Protein AF-A0A529N670-F1 (afdb_monomer_lite)

Structure (mmCIF, N/CA/C/O backbone):
data_AF-A0A529N670-F1
#
_entry.id   AF-A0A529N670-F1
#
loop_
_atom_site.group_PDB
_atom_site.id
_atom_site.type_symbol
_atom_site.label_atom_id
_atom_site.label_alt_id
_atom_site.label_comp_id
_atom_site.label_asym_id
_atom_site.label_entity_id
_atom_site.label_seq_id
_atom_site.pdbx_PDB_ins_code
_atom_site.Cartn_x
_atom_site.Cartn_y
_atom_site.Cartn_z
_atom_site.occupancy
_atom_site.B_iso_or_equiv
_atom_site.auth_seq_id
_atom_site.auth_comp_id
_atom_site.auth_asym_id
_atom_site.auth_atom_id
_atom_site.pdbx_PDB_model_num
ATOM 1 N N . ALA A 1 1 ? 10.830 2.958 6.780 1.00 83.75 1 ALA A N 1
ATOM 2 C CA . ALA A 1 1 ? 10.618 1.764 5.929 1.00 83.75 1 ALA A CA 1
ATOM 3 C C . ALA A 1 1 ? 9.651 2.024 4.765 1.00 83.75 1 ALA A C 1
ATOM 5 O O . ALA A 1 1 ? 10.078 1.874 3.632 1.00 83.75 1 ALA A O 1
ATOM 6 N N . LYS A 1 2 ? 8.398 2.463 4.992 1.00 88.44 2 LYS A N 1
ATOM 7 C CA . LYS A 1 2 ? 7.402 2.667 3.911 1.00 88.44 2 LYS A CA 1
ATOM 8 C C . LYS A 1 2 ? 7.858 3.590 2.766 1.00 88.44 2 LYS A C 1
ATOM 10 O O . LYS A 1 2 ? 7.723 3.218 1.611 1.00 88.44 2 LYS A O 1
ATOM 15 N N . ALA A 1 3 ? 8.493 4.721 3.074 1.00 92.06 3 ALA A N 1
ATOM 16 C CA . ALA A 1 3 ? 9.021 5.622 2.040 1.00 92.06 3 ALA A CA 1
ATOM 17 C C . ALA A 1 3 ? 10.079 4.956 1.134 1.00 92.06 3 ALA A C 1
ATOM 19 O O . ALA A 1 3 ? 10.105 5.186 -0.072 1.00 92.06 3 ALA A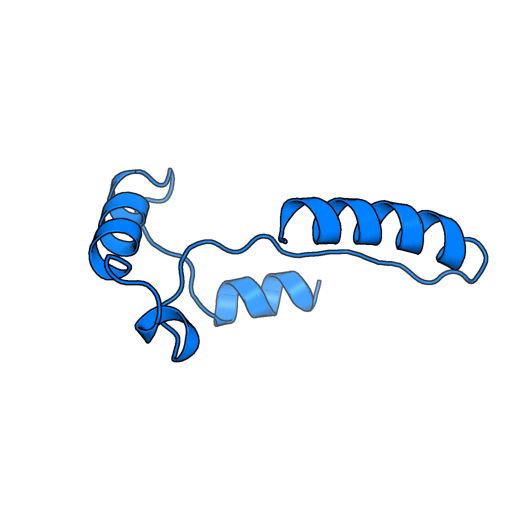 O 1
ATOM 20 N N . ALA A 1 4 ? 10.929 4.093 1.706 1.00 92.81 4 ALA A N 1
ATOM 21 C CA . ALA A 1 4 ? 11.907 3.332 0.933 1.00 92.81 4 ALA A CA 1
ATOM 22 C C . ALA A 1 4 ? 11.219 2.293 0.033 1.00 92.81 4 ALA A C 1
ATOM 24 O O . ALA A 1 4 ? 11.600 2.158 -1.122 1.00 92.81 4 ALA A O 1
ATOM 25 N N . LEU A 1 5 ? 10.161 1.631 0.520 1.00 92.88 5 LEU A N 1
ATOM 26 C CA . LEU A 1 5 ? 9.357 0.700 -0.278 1.00 92.88 5 LEU A CA 1
ATOM 27 C C . LEU A 1 5 ? 8.725 1.390 -1.497 1.00 92.88 5 LEU A C 1
ATOM 29 O O . LEU A 1 5 ? 8.811 0.869 -2.603 1.00 92.88 5 LEU A O 1
ATOM 33 N N . GLU A 1 6 ? 8.134 2.573 -1.325 1.00 93.06 6 GLU A N 1
ATOM 34 C CA . GLU A 1 6 ? 7.542 3.328 -2.441 1.00 93.06 6 GLU A CA 1
ATOM 35 C C . GLU A 1 6 ? 8.586 3.753 -3.479 1.00 93.06 6 GLU A C 1
ATOM 37 O O . GLU A 1 6 ? 8.311 3.754 -4.680 1.00 93.06 6 GLU A O 1
ATOM 42 N N . ALA A 1 7 ? 9.800 4.089 -3.034 1.00 94.88 7 ALA A N 1
ATOM 43 C CA . ALA A 1 7 ? 10.914 4.316 -3.943 1.00 94.88 7 ALA A CA 1
ATOM 44 C C . ALA A 1 7 ? 11.283 3.030 -4.694 1.00 94.88 7 ALA A C 1
ATOM 46 O O . ALA A 1 7 ? 11.377 3.056 -5.920 1.00 94.88 7 ALA A O 1
ATOM 47 N N . SER A 1 8 ? 11.416 1.900 -3.993 1.00 95.56 8 SER A N 1
ATOM 48 C CA . SER A 1 8 ? 11.708 0.601 -4.606 1.00 95.56 8 SER A CA 1
ATOM 49 C C . SER A 1 8 ? 10.667 0.197 -5.650 1.00 95.56 8 SER A C 1
ATOM 51 O O . SER A 1 8 ? 11.056 -0.288 -6.703 1.00 95.56 8 SER A O 1
ATOM 53 N N . VAL A 1 9 ? 9.373 0.451 -5.423 1.00 96.06 9 VAL A N 1
ATOM 54 C CA . VAL A 1 9 ? 8.309 0.193 -6.416 1.00 96.06 9 VAL A CA 1
ATOM 55 C C . VAL A 1 9 ? 8.582 0.936 -7.725 1.00 96.06 9 VAL A C 1
ATOM 57 O O . VAL A 1 9 ? 8.496 0.333 -8.792 1.00 96.06 9 VAL A O 1
ATOM 60 N N . ARG A 1 10 ? 8.971 2.219 -7.658 1.00 95.88 10 ARG A N 1
ATOM 61 C CA . ARG A 1 10 ? 9.298 3.015 -8.854 1.00 95.88 10 ARG A CA 1
ATOM 62 C C . ARG A 1 10 ? 10.522 2.476 -9.587 1.00 95.88 10 ARG A C 1
ATOM 64 O O . ARG A 1 10 ? 10.473 2.334 -10.804 1.00 95.88 10 ARG A O 1
ATOM 71 N N . TYR A 1 11 ? 11.593 2.156 -8.862 1.00 97.00 11 TYR A N 1
ATOM 72 C CA . TYR A 1 11 ? 12.807 1.602 -9.473 1.00 97.00 11 TYR A CA 1
ATOM 73 C C . TYR A 1 11 ? 12.549 0.230 -10.110 1.00 97.00 11 TYR A C 1
ATOM 75 O 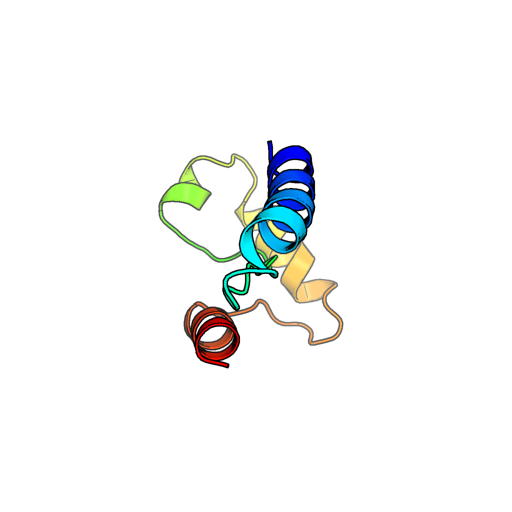O . TYR A 1 11 ? 12.891 0.015 -11.268 1.00 97.00 11 TYR A O 1
ATOM 83 N N . LEU A 1 12 ? 11.840 -0.661 -9.412 1.00 96.75 12 LEU A N 1
ATOM 84 C CA . LEU A 1 12 ? 11.482 -1.980 -9.935 1.00 96.75 12 LEU A CA 1
ATOM 85 C C . LEU A 1 12 ? 10.578 -1.899 -11.170 1.00 96.75 12 LEU A C 1
ATOM 87 O O . LEU A 1 12 ? 10.734 -2.698 -12.091 1.00 96.75 12 LEU A O 1
ATOM 91 N N . ALA A 1 13 ? 9.647 -0.943 -11.215 1.00 96.81 13 ALA A N 1
ATOM 92 C CA . ALA A 1 13 ? 8.802 -0.732 -12.387 1.00 96.81 13 ALA A CA 1
ATOM 93 C C . ALA A 1 13 ? 9.622 -0.331 -13.627 1.00 96.81 13 ALA A C 1
ATOM 95 O O . ALA A 1 13 ? 9.326 -0.796 -14.728 1.00 96.81 13 ALA A O 1
ATOM 96 N N . VAL A 1 14 ? 10.667 0.487 -13.455 1.00 97.00 14 VAL A N 1
ATOM 97 C CA . VAL A 1 14 ? 11.591 0.863 -14.539 1.00 97.00 14 VAL A CA 1
ATOM 98 C C . VAL A 1 14 ? 12.406 -0.349 -14.999 1.00 97.00 14 VAL A C 1
ATOM 100 O O . VAL A 1 14 ? 12.432 -0.646 -16.193 1.00 97.00 14 VAL A O 1
ATOM 103 N N . ASP A 1 15 ? 13.000 -1.091 -14.063 1.00 96.69 15 ASP A N 1
ATOM 104 C CA . ASP A 1 15 ? 13.889 -2.221 -14.369 1.00 96.69 15 ASP A CA 1
ATOM 105 C C . ASP A 1 15 ? 13.159 -3.390 -15.050 1.00 96.69 15 ASP A C 1
ATOM 107 O O . ASP A 1 15 ? 13.691 -4.058 -15.942 1.00 96.69 15 ASP A O 1
ATOM 111 N N . LEU A 1 16 ? 11.921 -3.657 -14.631 1.00 96.81 16 LEU A N 1
ATOM 112 C CA . LEU A 1 16 ? 11.130 -4.791 -15.107 1.00 96.81 16 LEU A CA 1
ATOM 113 C C . LEU A 1 16 ? 10.182 -4.428 -16.260 1.00 96.81 16 LEU A C 1
ATOM 115 O O . LEU A 1 16 ? 9.672 -5.325 -16.942 1.00 96.81 16 LEU A O 1
ATOM 119 N N . GLY A 1 17 ? 9.998 -3.137 -16.543 1.00 96.25 17 GLY A N 1
ATOM 120 C CA . GLY A 1 17 ? 9.122 -2.649 -17.607 1.00 96.25 17 GLY A CA 1
ATOM 121 C C . GLY A 1 17 ? 9.518 -3.156 -18.997 1.00 96.25 17 GLY A C 1
ATOM 122 O O . GLY A 1 17 ? 8.649 -3.547 -19.778 1.00 96.25 17 GLY A O 1
ATOM 123 N N . ALA A 1 18 ? 10.821 -3.275 -19.285 1.00 96.31 18 ALA A N 1
ATOM 124 C CA . ALA A 1 18 ? 11.317 -3.849 -20.544 1.00 96.31 18 ALA A CA 1
ATOM 125 C C . ALA A 1 18 ? 10.900 -5.321 -20.734 1.00 96.31 18 ALA A C 1
ATOM 127 O O . ALA A 1 18 ? 10.726 -5.787 -21.859 1.00 96.31 18 ALA A O 1
ATOM 128 N N . LYS A 1 19 ? 10.678 -6.047 -19.630 1.00 97.88 19 LYS A N 1
ATOM 129 C CA . LYS A 1 19 ? 10.168 -7.426 -19.619 1.00 97.88 19 LYS A CA 1
ATOM 130 C C . LYS A 1 19 ? 8.636 -7.492 -19.594 1.00 97.88 19 LYS A C 1
ATOM 132 O O . LYS A 1 19 ? 8.085 -8.574 -19.425 1.00 97.88 19 LYS A O 1
ATOM 137 N N . LYS A 1 20 ? 7.949 -6.354 -19.761 1.00 96.00 20 LYS A N 1
ATOM 138 C CA . LYS A 1 20 ? 6.485 -6.204 -19.671 1.00 96.00 20 LYS A CA 1
ATOM 139 C C . LYS A 1 20 ? 5.901 -6.623 -18.315 1.00 96.00 20 LYS A C 1
ATOM 141 O O . LYS A 1 20 ? 4.752 -7.050 -18.240 1.00 96.00 20 LYS A O 1
ATOM 146 N N . ILE A 1 21 ? 6.673 -6.486 -17.238 1.00 97.62 21 ILE A N 1
ATOM 147 C CA . ILE A 1 21 ? 6.222 -6.772 -15.872 1.00 97.62 21 ILE A CA 1
ATOM 148 C C . ILE A 1 21 ? 5.885 -5.444 -15.186 1.00 97.62 21 ILE A C 1
ATOM 150 O O . ILE A 1 21 ? 6.700 -4.524 -15.173 1.00 97.62 21 ILE A O 1
ATOM 154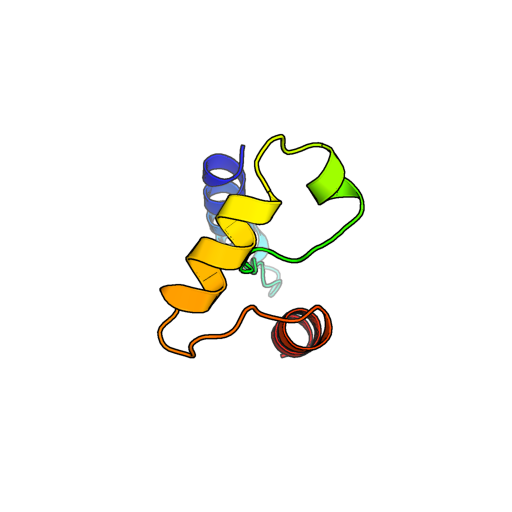 N N . ARG A 1 22 ? 4.681 -5.343 -14.612 1.00 96.88 22 ARG A N 1
ATOM 155 C CA . ARG A 1 22 ? 4.227 -4.163 -13.859 1.00 96.88 22 ARG A CA 1
ATOM 156 C C . ARG A 1 22 ? 4.512 -4.340 -12.372 1.00 96.88 22 ARG A C 1
ATOM 158 O O . ARG A 1 22 ? 4.371 -5.440 -11.845 1.00 96.88 22 ARG A O 1
ATOM 165 N N . VAL A 1 23 ? 4.839 -3.245 -11.692 1.00 96.12 23 VAL A N 1
ATOM 166 C CA . VAL A 1 23 ? 5.040 -3.216 -10.239 1.00 96.12 23 VAL A CA 1
ATOM 167 C C . VAL A 1 23 ? 4.255 -2.041 -9.674 1.00 96.12 23 VAL A C 1
ATOM 169 O O . VAL A 1 23 ? 4.446 -0.911 -10.110 1.00 96.12 23 VAL A O 1
ATOM 172 N N . ASN A 1 24 ? 3.365 -2.314 -8.722 1.00 96.62 24 ASN A N 1
ATOM 173 C CA . ASN A 1 24 ? 2.524 -1.320 -8.057 1.00 96.62 24 ASN A CA 1
ATOM 174 C C . ASN A 1 24 ? 2.465 -1.614 -6.554 1.00 96.62 24 ASN A C 1
ATOM 176 O O . ASN A 1 24 ? 2.829 -2.705 -6.113 1.00 96.62 24 ASN A O 1
ATOM 180 N N . ALA A 1 25 ? 1.979 -0.654 -5.772 1.00 95.88 25 ALA A N 1
ATOM 181 C CA . ALA A 1 25 ? 1.697 -0.835 -4.355 1.00 95.88 25 ALA A CA 1
ATOM 182 C C . ALA A 1 25 ? 0.371 -0.168 -3.984 1.00 95.88 25 ALA A C 1
ATOM 184 O O . ALA A 1 25 ? 0.013 0.863 -4.551 1.00 95.88 25 ALA A O 1
ATOM 185 N N . ILE A 1 26 ? -0.325 -0.744 -3.003 1.00 94.56 26 ILE A N 1
ATOM 186 C CA . ILE A 1 26 ? -1.549 -0.183 -2.429 1.00 94.56 26 ILE A CA 1
ATOM 187 C C . ILE A 1 26 ? -1.209 0.397 -1.058 1.00 94.56 26 ILE A C 1
ATOM 189 O O . ILE A 1 26 ? -0.768 -0.318 -0.156 1.00 94.56 26 ILE A O 1
ATOM 193 N N . SER A 1 27 ? -1.425 1.701 -0.893 1.00 94.12 27 SER A N 1
ATOM 194 C CA . SER A 1 27 ? -1.315 2.370 0.404 1.00 94.12 27 SER A CA 1
ATOM 195 C C . SER A 1 27 ? -2.684 2.379 1.080 1.00 94.12 27 SER A C 1
ATOM 197 O O . SER A 1 27 ? -3.459 3.322 0.944 1.00 94.12 27 SER A O 1
ATOM 199 N N . ALA A 1 28 ? -3.012 1.275 1.751 1.00 92.94 28 ALA A N 1
ATOM 200 C CA . ALA A 1 28 ? -4.299 1.111 2.415 1.00 92.94 28 ALA A CA 1
ATOM 201 C C . ALA A 1 28 ? -4.431 1.999 3.666 1.00 92.94 28 ALA A C 1
ATOM 203 O O . ALA A 1 28 ? -3.454 2.258 4.381 1.00 92.94 28 ALA A O 1
ATOM 204 N N . GLY A 1 29 ? -5.671 2.408 3.955 1.00 92.38 29 GLY A N 1
ATOM 205 C CA . GLY A 1 29 ? -6.044 3.009 5.235 1.00 92.38 29 GLY A CA 1
ATOM 206 C C . GLY A 1 29 ? -5.859 2.042 6.418 1.00 92.38 29 GLY A C 1
ATOM 207 O O . GLY A 1 29 ? -5.528 0.869 6.232 1.00 92.38 29 GLY A O 1
ATOM 208 N N . PRO A 1 30 ? -6.034 2.512 7.663 1.00 91.56 30 PRO A N 1
ATOM 209 C CA . PRO A 1 30 ? -5.874 1.667 8.841 1.00 91.56 30 PRO A CA 1
ATOM 210 C C . PRO A 1 30 ? -6.951 0.573 8.890 1.00 91.56 30 PRO A C 1
ATOM 212 O O . PRO A 1 30 ? -8.138 0.871 8.964 1.00 91.56 30 PRO A O 1
ATOM 215 N N . ILE A 1 31 ? -6.524 -0.692 8.926 1.00 92.75 31 ILE A N 1
ATOM 216 C CA . ILE A 1 31 ? -7.395 -1.867 9.078 1.00 92.75 31 ILE A CA 1
ATOM 217 C C . ILE A 1 31 ? -7.001 -2.623 10.344 1.00 92.75 31 ILE A C 1
ATOM 219 O O . ILE A 1 31 ? -5.817 -2.859 10.607 1.00 92.75 31 ILE A O 1
ATOM 223 N N . LYS A 1 32 ? -7.993 -3.041 11.133 1.00 88.56 32 LYS A N 1
ATOM 224 C CA . LYS A 1 32 ? -7.769 -3.861 12.326 1.00 88.56 32 LYS A CA 1
ATOM 225 C C . LYS A 1 32 ? -7.290 -5.261 11.922 1.00 88.56 32 LYS A C 1
ATOM 227 O O . LYS A 1 32 ? -8.067 -6.081 11.449 1.00 88.56 32 LYS A O 1
ATOM 232 N N . THR A 1 33 ? -6.006 -5.527 12.139 1.00 90.12 33 THR A N 1
ATOM 233 C CA . THR A 1 33 ? -5.335 -6.806 11.849 1.00 90.12 33 THR A CA 1
ATOM 234 C C . THR A 1 33 ? -4.512 -7.265 13.055 1.00 90.12 33 THR A C 1
ATOM 236 O O . THR A 1 33 ? -4.341 -6.509 14.012 1.00 90.12 33 THR A O 1
ATOM 239 N N . LEU A 1 34 ? -3.962 -8.485 13.020 1.00 88.50 34 LEU A N 1
ATOM 240 C CA . LEU A 1 34 ? -3.066 -8.969 14.079 1.00 88.50 34 LEU A CA 1
ATOM 241 C C . LEU A 1 34 ? -1.803 -8.099 14.203 1.00 88.50 34 LEU A C 1
ATOM 243 O O . LEU A 1 34 ? -1.387 -7.777 15.305 1.00 88.50 34 LEU A O 1
ATOM 247 N N . ALA A 1 35 ? -1.226 -7.637 13.091 1.00 87.06 35 ALA A N 1
ATOM 248 C CA . ALA A 1 35 ? -0.067 -6.740 13.127 1.00 87.06 35 ALA A CA 1
ATOM 249 C C . ALA A 1 35 ? -0.393 -5.381 13.774 1.00 87.06 35 ALA A C 1
ATOM 251 O O . ALA A 1 35 ? 0.463 -4.758 14.402 1.00 87.06 35 ALA A O 1
ATOM 252 N N . ALA A 1 36 ? -1.648 -4.935 13.664 1.00 83.31 36 ALA A N 1
ATOM 253 C CA . ALA A 1 36 ? -2.094 -3.683 14.257 1.00 83.31 36 ALA A CA 1
ATOM 254 C C . ALA A 1 36 ? -2.117 -3.715 15.796 1.00 83.31 36 ALA A C 1
ATOM 256 O O . ALA A 1 36 ? -2.055 -2.654 16.414 1.00 83.31 36 ALA A O 1
ATOM 257 N N . SER A 1 37 ? -2.150 -4.895 16.437 1.00 81.38 37 SER A N 1
ATOM 258 C CA . SER A 1 37 ? -2.082 -4.989 17.904 1.00 81.38 37 SER A CA 1
ATOM 259 C C . SER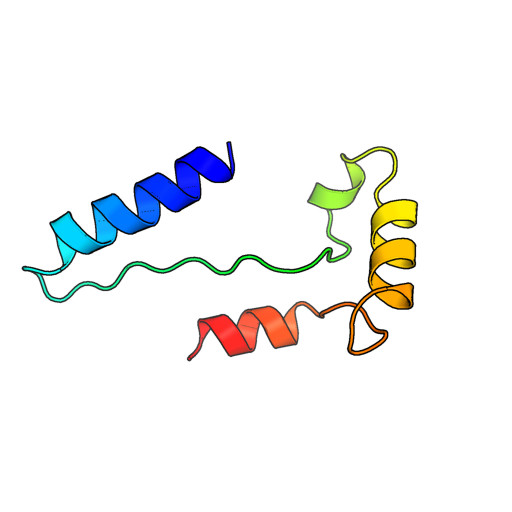 A 1 37 ? -0.711 -4.615 18.474 1.00 81.38 37 SER A C 1
ATOM 261 O O . SER A 1 37 ? -0.609 -4.367 19.670 1.00 81.38 37 SER A O 1
ATOM 263 N N . GLY A 1 38 ? 0.332 -4.563 17.637 1.00 87.25 38 GLY A N 1
ATOM 264 C CA . GLY A 1 38 ? 1.667 -4.096 18.021 1.00 87.25 38 GLY A CA 1
ATOM 265 C C . GLY A 1 38 ? 1.836 -2.572 17.994 1.00 87.25 38 GLY A C 1
ATOM 266 O O . GLY A 1 38 ? 2.891 -2.073 18.375 1.00 87.25 38 GLY A O 1
ATOM 267 N N . ILE A 1 39 ? 0.826 -1.822 17.540 1.00 87.06 39 ILE A N 1
ATOM 268 C CA . ILE A 1 39 ? 0.858 -0.357 17.460 1.00 87.06 39 ILE A CA 1
ATOM 269 C C . ILE A 1 39 ? 0.058 0.203 18.643 1.00 87.06 39 ILE A C 1
ATOM 271 O O . ILE A 1 39 ? -1.162 0.049 18.686 1.00 87.06 39 ILE A O 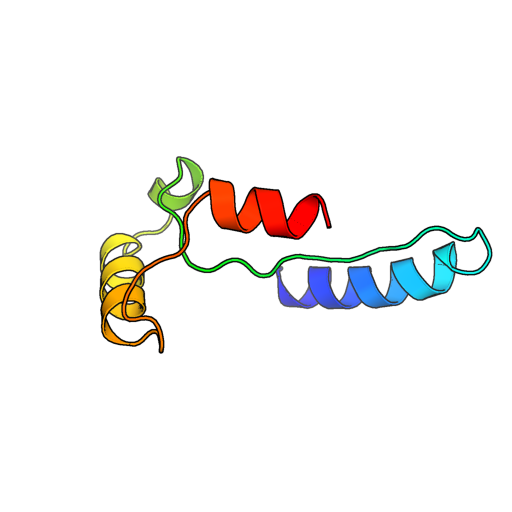1
ATOM 275 N N . GLY A 1 40 ? 0.742 0.860 19.589 1.00 84.81 40 GLY A N 1
ATOM 276 C CA . GLY A 1 40 ? 0.184 1.260 20.894 1.00 84.81 40 GLY A CA 1
ATOM 277 C C . GLY A 1 40 ? -1.186 1.947 20.828 1.00 84.81 40 GLY A C 1
ATOM 278 O O . GLY A 1 40 ? -2.139 1.477 21.443 1.00 84.81 40 GLY A O 1
ATOM 279 N N . ASP A 1 41 ? -1.324 2.985 20.001 1.00 87.50 41 ASP A N 1
ATOM 280 C CA . ASP A 1 41 ? -2.550 3.793 19.912 1.00 87.50 41 ASP A CA 1
ATOM 281 C C . ASP A 1 41 ? -3.379 3.521 18.648 1.00 87.50 41 ASP A C 1
ATOM 283 O O . ASP A 1 41 ? -4.081 4.394 18.129 1.00 87.50 41 ASP A O 1
ATOM 287 N N . PHE A 1 42 ? -3.345 2.289 18.130 1.00 89.06 42 PHE A N 1
ATOM 288 C CA . PHE A 1 42 ? -4.029 1.961 16.876 1.00 89.06 42 PHE A CA 1
ATOM 289 C C . PHE A 1 42 ? -5.540 2.251 16.901 1.00 89.06 42 PHE A C 1
ATOM 291 O O . PHE A 1 42 ? -6.107 2.689 15.903 1.00 89.06 42 PHE A O 1
ATOM 298 N N . ARG A 1 43 ? -6.207 2.067 18.051 1.00 88.56 43 ARG A N 1
ATOM 299 C CA . ARG A 1 43 ? -7.644 2.384 18.193 1.00 88.56 43 ARG A CA 1
ATOM 300 C C . ARG A 1 43 ? -7.937 3.869 17.993 1.00 88.56 43 ARG A C 1
ATOM 302 O O . ARG A 1 43 ? -8.989 4.197 17.451 1.00 88.56 43 ARG A O 1
ATOM 309 N N . TYR A 1 44 ? -7.036 4.746 18.434 1.00 92.19 44 TYR A N 1
ATOM 310 C CA . TYR A 1 44 ? -7.187 6.185 18.238 1.00 92.19 44 TYR A CA 1
ATOM 311 C C . TYR A 1 44 ? -7.032 6.539 16.760 1.00 92.19 44 TYR A C 1
ATOM 313 O O . TYR A 1 44 ? -7.879 7.240 16.217 1.00 92.19 44 TYR A O 1
ATOM 321 N N . ILE A 1 45 ? -6.020 5.976 16.091 1.00 92.00 45 ILE A N 1
ATOM 322 C CA . ILE A 1 45 ? -5.797 6.161 14.648 1.00 92.00 45 ILE A CA 1
ATOM 323 C C . ILE A 1 45 ? -7.026 5.717 13.847 1.00 92.00 45 ILE A C 1
ATOM 325 O O . ILE A 1 45 ? -7.449 6.418 12.931 1.00 92.00 45 ILE A O 1
ATOM 329 N N . LEU A 1 46 ? -7.617 4.578 14.213 1.00 92.50 46 LEU A N 1
ATOM 330 C CA . LEU A 1 46 ? -8.776 4.019 13.525 1.00 92.50 46 LEU A CA 1
ATOM 331 C C . LEU A 1 46 ? -10.012 4.924 13.660 1.00 92.50 46 LEU A C 1
ATOM 333 O O . LEU A 1 46 ? -10.591 5.309 12.649 1.00 92.50 46 LEU A O 1
ATOM 337 N N . LYS A 1 47 ? -10.349 5.354 14.885 1.00 92.75 47 LYS A N 1
ATOM 338 C CA . LYS A 1 47 ? -11.450 6.308 15.121 1.00 92.75 47 LYS A CA 1
ATOM 339 C C . LYS A 1 47 ? -11.200 7.655 14.453 1.00 92.75 47 LYS A C 1
ATOM 341 O O . LYS A 1 47 ? -12.099 8.237 13.859 1.00 92.75 47 LYS A O 1
ATOM 346 N N . TRP A 1 48 ? -9.976 8.170 14.551 1.00 94.00 48 TRP A N 1
ATOM 347 C CA . TRP A 1 48 ? -9.620 9.433 13.917 1.00 94.00 48 TRP A CA 1
ATOM 348 C C . TRP A 1 48 ? -9.810 9.349 12.401 1.00 94.00 48 TRP A C 1
ATOM 350 O O . TRP A 1 48 ? -10.377 10.267 11.812 1.00 94.00 48 TRP A O 1
ATOM 360 N N . ASN A 1 49 ? -9.395 8.244 11.775 1.00 94.00 49 ASN A N 1
ATOM 361 C CA . ASN A 1 49 ? -9.592 8.033 10.347 1.00 94.00 49 ASN A CA 1
ATOM 362 C C . ASN A 1 49 ? -11.080 7.955 9.984 1.00 94.00 49 ASN A C 1
ATOM 364 O O . ASN A 1 49 ? -11.491 8.645 9.062 1.00 94.00 49 ASN A O 1
ATOM 368 N N . GLU A 1 50 ? -11.886 7.217 10.747 1.00 93.12 50 GLU A N 1
ATOM 369 C CA . GLU A 1 50 ? -13.339 7.125 10.554 1.00 93.12 50 GLU A CA 1
ATOM 370 C C . GLU A 1 50 ? -14.018 8.506 10.547 1.00 93.12 50 GLU A C 1
ATOM 372 O O . GLU A 1 50 ? -14.764 8.827 9.626 1.00 93.12 50 GLU A O 1
ATOM 377 N N . TYR A 1 51 ? -13.700 9.383 11.505 1.00 94.50 51 TYR A N 1
ATOM 378 C CA . TYR A 1 51 ? -14.310 10.718 11.574 1.00 94.50 51 TYR A CA 1
ATOM 379 C C . TYR A 1 51 ? -13.787 11.703 10.519 1.00 94.50 51 TYR A C 1
ATOM 381 O O . TYR A 1 51 ? -14.523 12.596 10.081 1.00 94.50 51 TYR A O 1
ATOM 389 N N . ASN A 1 52 ? -12.520 11.580 10.114 1.00 95.31 52 ASN A N 1
ATOM 390 C CA . ASN A 1 52 ? -11.857 12.565 9.254 1.00 95.31 52 ASN A CA 1
ATOM 391 C C . ASN A 1 52 ? -11.792 12.159 7.780 1.00 95.31 52 ASN A C 1
ATOM 393 O O . ASN A 1 52 ? -11.653 13.036 6.928 1.00 95.31 52 ASN A O 1
ATOM 397 N N . ALA A 1 53 ? -11.944 10.875 7.452 1.00 95.44 53 ALA A N 1
ATOM 398 C CA . ALA A 1 53 ? -12.000 10.421 6.070 1.00 95.44 53 ALA A CA 1
ATOM 399 C C . ALA A 1 53 ? -13.155 11.115 5.322 1.00 95.44 53 ALA A C 1
ATOM 401 O O . ALA A 1 53 ? -14.225 11.329 5.905 1.00 95.44 53 ALA A O 1
ATOM 402 N N . PRO A 1 54 ? -12.988 11.450 4.029 1.00 95.88 54 PRO A N 1
ATOM 403 C CA . PRO A 1 54 ? -14.070 12.017 3.222 1.00 95.88 54 PRO A CA 1
ATOM 404 C C . PRO A 1 54 ? -15.331 11.142 3.200 1.00 95.88 54 PRO A C 1
ATOM 406 O O . PRO A 1 54 ? -16.436 11.668 3.253 1.00 95.88 54 PRO A O 1
ATOM 409 N N . LEU A 1 55 ? -15.158 9.816 3.201 1.00 94.75 55 LEU A N 1
ATOM 410 C CA . LEU A 1 55 ? -16.248 8.832 3.204 1.00 94.75 55 LEU A CA 1
ATOM 411 C C . LEU A 1 55 ? -16.809 8.522 4.600 1.00 94.75 55 LEU A C 1
ATOM 413 O O . LEU A 1 55 ? -17.731 7.725 4.711 1.00 94.75 55 LEU A O 1
ATOM 417 N N . LYS A 1 56 ? -16.264 9.135 5.661 1.00 92.75 56 LYS A N 1
ATOM 418 C CA . LYS A 1 56 ? -16.705 8.952 7.056 1.00 92.75 56 LYS A CA 1
ATOM 419 C C . LYS A 1 56 ? -16.757 7.492 7.533 1.00 92.75 56 LYS A C 1
ATOM 421 O O . LYS A 1 56 ? -17.548 7.148 8.404 1.00 92.75 56 LYS A O 1
ATOM 426 N N . GLN A 1 57 ? -15.904 6.648 6.959 1.00 91.56 57 GLN A N 1
ATOM 427 C CA . GLN A 1 57 ? -15.767 5.235 7.291 1.00 91.56 57 GLN A CA 1
ATOM 428 C C . GLN A 1 57 ? -14.326 4.776 7.055 1.00 91.56 57 GLN A C 1
ATOM 430 O O . GLN A 1 57 ? -13.587 5.395 6.282 1.00 91.56 57 GLN A O 1
ATOM 435 N N . THR A 1 58 ? -13.927 3.688 7.710 1.00 91.94 58 THR A N 1
ATOM 436 C CA . THR A 1 58 ? -12.651 3.014 7.441 1.00 91.94 58 THR A CA 1
ATOM 437 C C . THR A 1 58 ? -12.801 1.989 6.329 1.00 91.94 58 THR A C 1
ATOM 439 O O . THR A 1 58 ? -13.866 1.395 6.185 1.00 91.94 58 THR A O 1
ATOM 442 N N . VAL A 1 59 ? -11.715 1.731 5.603 1.00 94.56 59 VAL A N 1
ATOM 443 C CA . VAL A 1 59 ? -11.682 0.686 4.574 1.00 94.56 59 VAL A CA 1
ATOM 444 C C . VAL A 1 59 ? -11.683 -0.722 5.175 1.00 94.56 59 VAL A C 1
ATOM 446 O O . VAL A 1 59 ? -11.221 -0.945 6.299 1.00 94.56 59 VAL A O 1
ATOM 449 N N . THR A 1 60 ? -12.172 -1.677 4.398 1.00 93.69 60 THR A N 1
ATOM 450 C CA . THR A 1 60 ? -12.235 -3.108 4.708 1.00 93.69 60 THR A CA 1
ATOM 451 C C . THR A 1 60 ? -11.128 -3.888 3.993 1.00 93.69 60 THR A C 1
ATOM 453 O O . THR A 1 60 ? -10.417 -3.354 3.138 1.00 93.69 60 THR A O 1
ATOM 456 N N . GLN A 1 61 ? -10.927 -5.155 4.369 1.00 93.56 61 GLN A N 1
ATOM 457 C CA . GLN A 1 61 ? -9.941 -6.003 3.685 1.00 93.56 61 GLN A CA 1
ATOM 458 C C . GLN A 1 61 ? -10.404 -6.338 2.266 1.00 93.56 61 GLN A C 1
ATOM 460 O O . GLN A 1 61 ? -9.579 -6.420 1.362 1.00 93.56 61 GLN A O 1
ATOM 465 N N . GLU A 1 62 ? -11.714 -6.473 2.083 1.00 94.62 62 GLU A N 1
ATOM 466 C CA . GLU A 1 62 ? -12.382 -6.745 0.818 1.00 94.62 62 GLU A CA 1
ATOM 467 C C . GLU A 1 62 ? -12.130 -5.610 -0.182 1.00 94.62 62 GLU A C 1
ATOM 469 O O . GLU A 1 62 ? -11.618 -5.867 -1.263 1.00 94.62 62 GLU A O 1
ATOM 474 N N . GLU A 1 63 ? -12.338 -4.347 0.210 1.00 93.50 63 GLU A N 1
ATOM 475 C CA . GLU A 1 63 ? -12.085 -3.183 -0.663 1.00 93.50 63 GLU A CA 1
ATOM 476 C C . GLU A 1 63 ? -10.611 -3.066 -1.095 1.00 93.50 63 GLU A C 1
ATOM 478 O O . GLU A 1 63 ? -10.297 -2.681 -2.227 1.00 93.50 63 GLU A O 1
ATOM 483 N N . VAL A 1 64 ? -9.680 -3.407 -0.196 1.00 93.81 64 VAL A N 1
ATOM 484 C CA . VAL A 1 64 ? -8.246 -3.458 -0.522 1.00 93.81 64 VAL A CA 1
ATOM 485 C C . VAL A 1 64 ? -7.936 -4.632 -1.451 1.00 93.81 64 VAL A C 1
ATOM 487 O O . VAL A 1 64 ? -7.116 -4.485 -2.357 1.00 93.81 64 VAL A O 1
ATOM 490 N N . GLY A 1 65 ? -8.588 -5.778 -1.245 1.00 93.38 65 GLY A N 1
ATOM 491 C CA . GLY A 1 65 ? -8.480 -6.955 -2.103 1.00 93.38 65 GLY A CA 1
ATOM 492 C C . GLY A 1 65 ? -8.964 -6.673 -3.521 1.00 93.38 65 GLY A C 1
ATOM 493 O O . GLY A 1 65 ? -8.223 -6.908 -4.474 1.00 93.38 65 GLY A O 1
ATOM 494 N N . ASP A 1 66 ? -10.146 -6.079 -3.655 1.00 95.38 66 ASP A N 1
ATOM 495 C CA . ASP A 1 66 ? -10.742 -5.711 -4.940 1.00 95.38 66 ASP A CA 1
ATOM 496 C C . ASP A 1 66 ? -9.844 -4.733 -5.712 1.00 95.38 66 ASP A C 1
ATOM 498 O O . ASP A 1 66 ? -9.632 -4.888 -6.915 1.00 95.38 66 ASP A O 1
ATOM 502 N N . SER A 1 67 ? -9.219 -3.785 -5.006 1.00 93.12 67 SER A N 1
ATOM 503 C CA . SER A 1 67 ? -8.242 -2.854 -5.591 1.00 93.12 67 SER A CA 1
ATOM 504 C C . SER A 1 67 ? -6.969 -3.541 -6.100 1.00 93.12 67 SER A C 1
ATOM 506 O O . SER A 1 67 ? -6.283 -2.997 -6.961 1.00 93.12 67 SER A O 1
ATOM 508 N N . GLY A 1 68 ? -6.613 -4.703 -5.546 1.00 90.25 68 GLY A N 1
ATOM 509 C CA . GLY A 1 68 ? -5.455 -5.493 -5.969 1.00 90.25 68 GLY A CA 1
ATOM 510 C C . GLY A 1 68 ? -5.741 -6.467 -7.112 1.00 90.25 68 GLY A C 1
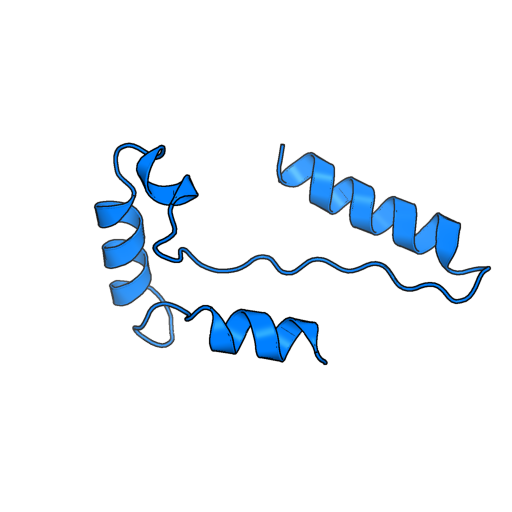ATOM 511 O O . GLY A 1 68 ? -4.807 -6.864 -7.806 1.00 90.25 68 GLY A O 1
ATOM 512 N N . VAL A 1 69 ? -7.006 -6.858 -7.301 1.00 88.88 69 VAL A N 1
ATOM 513 C CA . VAL A 1 69 ? -7.452 -7.708 -8.420 1.00 88.88 69 VAL A CA 1
ATOM 514 C C . VAL A 1 69 ? -7.500 -6.925 -9.737 1.00 88.88 69 VAL A C 1
ATOM 516 O O . VAL A 1 69 ? -7.311 -7.516 -10.800 1.00 88.88 69 VAL A O 1
ATOM 519 N N . TYR A 1 70 ? -7.742 -5.617 -9.658 1.00 76.25 70 TYR A N 1
ATOM 520 C CA . TYR A 1 70 ? -7.813 -4.703 -10.798 1.00 76.25 70 TYR A CA 1
ATOM 521 C C . TYR A 1 70 ? -6.456 -4.490 -11.504 1.00 76.25 70 TYR A C 1
ATOM 523 O O . TYR A 1 70 ? -6.399 -4.634 -12.749 1.00 76.25 70 TYR A O 1
#

Foldseek 3Di:
DVVVVVVVQVVCQVVCVVVVDHGDDDPFQQDDDPVLVPPDPSVVSQCVCLCPPPVNHHDDPVVVVVVVVD

Radius of gyration: 15.34 Å; chains: 1; bounding box: 31×22×41 Å

pLDDT: mean 92.59, std 4.15, range [76.25, 97.88]

Secondary structure (DSSP, 8-state):
-HHHHHHHHHHHHHHHHTTT-------PPP---TGGGGSTTHHHHHHHHHHHSTTSSPPPHHHHHHHHH-

Sequence (70 aa):
AKAALEASVRYLAVDLGAKKIRVNAISAGPIKTLAASGIGDFRYILKWNEYNAPLKQTVTQEEVGDSGVY